Protein AF-A0A432Q705-F1 (afdb_monomer_lite)

Secondary structure (DSSP, 8-state):
-HHHHHHHT--S-TTTEEEEEETTEEEEEE--S-HHHHHHHHHHHHHHHHHHHHHHHHHHHHHHHHHHHHTT-

Radius of gyration: 16.51 Å; chains: 1; bounding box: 47×20×39 Å

Sequence (73 aa):
MAEIIAKALRVDDPEWCESRSEGEKLKVRIETKKVESLISACEDYFRTLRVALEVICLDKHLNYRGQLNEDLL

pLDDT: mean 78.75, std 13.74, range [46.81, 94.44]

Foldseek 3Di:
DLQVLQVVPPDPDVPAKHWDDDDPDIDIDGDDPDPVVVVVVVVVSVVSVVVVVVVVVVVVVVVVVVVVVVVVD

Structure (mmCIF, N/CA/C/O backbone):
data_AF-A0A432Q705-F1
#
_entry.id   AF-A0A432Q705-F1
#
loop_
_atom_site.group_PDB
_atom_site.id
_atom_site.type_symbol
_atom_site.label_atom_id
_atom_site.label_alt_id
_atom_site.label_comp_id
_atom_site.label_asym_id
_atom_site.label_entity_id
_atom_site.label_seq_id
_atom_site.pdbx_PDB_ins_code
_atom_site.Cartn_x
_atom_site.Cartn_y
_atom_site.Cartn_z
_atom_site.occupancy
_atom_site.B_iso_or_equiv
_atom_site.auth_seq_id
_atom_site.auth_comp_id
_atom_site.auth_asym_id
_atom_site.auth_atom_id
_atom_site.pdbx_PDB_model_num
ATOM 1 N N . MET A 1 1 ? -5.539 1.173 14.444 1.00 76.25 1 MET A N 1
ATOM 2 C CA . MET A 1 1 ? -5.934 1.641 13.091 1.00 76.25 1 MET A CA 1
ATOM 3 C C . MET A 1 1 ? -4.928 1.207 12.030 1.00 76.25 1 MET A C 1
ATOM 5 O O . MET A 1 1 ? -5.337 0.542 11.089 1.00 76.25 1 MET A O 1
ATOM 9 N N . ALA A 1 2 ? -3.629 1.482 12.213 1.00 79.12 2 ALA A N 1
ATOM 10 C CA . ALA A 1 2 ? -2.579 1.007 11.305 1.00 79.12 2 ALA A CA 1
ATOM 11 C C . ALA A 1 2 ? -2.594 -0.519 11.087 1.00 79.12 2 ALA A C 1
ATOM 13 O O . ALA A 1 2 ? -2.452 -0.961 9.956 1.00 79.12 2 ALA A O 1
ATOM 14 N N . GLU A 1 3 ? -2.840 -1.318 12.132 1.00 83.12 3 GLU A N 1
ATOM 15 C CA . GLU A 1 3 ? -2.958 -2.784 12.021 1.00 83.12 3 GLU A CA 1
ATOM 16 C C . GLU A 1 3 ? -4.120 -3.231 11.119 1.00 83.12 3 GLU A C 1
ATOM 18 O O . GLU A 1 3 ? -3.950 -4.112 10.280 1.00 83.12 3 GLU A O 1
ATOM 23 N N . ILE A 1 4 ? -5.293 -2.605 11.259 1.00 83.56 4 ILE A N 1
ATOM 24 C CA . ILE A 1 4 ? -6.484 -2.921 10.453 1.00 83.56 4 ILE A CA 1
ATOM 25 C C . ILE A 1 4 ? -6.198 -2.614 8.984 1.00 83.56 4 ILE A C 1
ATOM 27 O O . ILE A 1 4 ? -6.428 -3.452 8.117 1.00 83.56 4 ILE A O 1
ATOM 31 N N . ILE A 1 5 ? -5.631 -1.434 8.722 1.00 84.25 5 ILE A N 1
ATOM 32 C CA . ILE A 1 5 ? -5.261 -1.003 7.375 1.00 84.25 5 ILE A CA 1
ATOM 33 C C . ILE A 1 5 ? -4.185 -1.929 6.789 1.00 84.25 5 ILE A C 1
ATOM 35 O O . ILE A 1 5 ? -4.322 -2.351 5.650 1.00 84.25 5 ILE A O 1
ATOM 39 N N . ALA A 1 6 ? -3.163 -2.313 7.563 1.00 84.94 6 ALA A N 1
ATOM 40 C CA . ALA A 1 6 ? -2.111 -3.231 7.118 1.00 84.94 6 ALA A CA 1
ATOM 41 C C . ALA A 1 6 ? -2.652 -4.621 6.744 1.00 84.94 6 ALA A C 1
ATOM 43 O O . ALA A 1 6 ? -2.201 -5.204 5.764 1.00 84.94 6 ALA A O 1
ATOM 44 N N . LYS A 1 7 ? -3.628 -5.145 7.500 1.00 80.38 7 LYS A N 1
ATOM 45 C CA . LYS A 1 7 ? -4.297 -6.418 7.184 1.00 80.38 7 LYS A CA 1
ATOM 46 C C . LYS A 1 7 ? -5.192 -6.311 5.948 1.00 80.38 7 LYS A C 1
ATOM 48 O O . LYS A 1 7 ? -5.258 -7.261 5.176 1.00 80.38 7 LYS A O 1
ATOM 53 N N . ALA A 1 8 ? -5.870 -5.178 5.765 1.00 81.19 8 ALA A N 1
ATOM 54 C CA . ALA A 1 8 ? -6.741 -4.933 4.615 1.00 81.19 8 ALA A CA 1
ATOM 55 C C . ALA A 1 8 ? -5.958 -4.664 3.317 1.00 81.19 8 ALA A C 1
ATOM 57 O O . ALA A 1 8 ? -6.422 -5.015 2.241 1.00 81.19 8 ALA A O 1
ATOM 58 N N . LEU A 1 9 ? -4.759 -4.088 3.425 1.00 77.38 9 LEU A N 1
ATOM 59 C CA . LEU A 1 9 ? -3.831 -3.812 2.322 1.00 77.38 9 LEU A CA 1
ATOM 60 C C . LEU A 1 9 ? -3.101 -5.044 1.789 1.00 77.38 9 LEU A C 1
ATOM 62 O O . LEU A 1 9 ? -2.172 -4.874 1.006 1.00 77.38 9 LEU A O 1
ATOM 66 N N . ARG A 1 10 ? -3.464 -6.255 2.226 1.00 63.12 10 ARG A N 1
ATOM 67 C CA . ARG A 1 10 ? -2.784 -7.487 1.830 1.00 63.12 10 ARG A CA 1
ATOM 68 C C . ARG A 1 10 ? -2.819 -7.619 0.308 1.00 63.12 10 ARG A C 1
ATOM 70 O O . ARG A 1 10 ? -3.829 -8.016 -0.260 1.00 63.12 10 ARG A O 1
ATOM 77 N N . VAL A 1 11 ? -1.710 -7.243 -0.318 1.00 62.47 11 VAL A N 1
ATOM 78 C CA . VAL A 1 11 ? -1.549 -7.275 -1.765 1.00 62.47 11 VAL A CA 1
ATOM 79 C C . VAL A 1 11 ? -1.445 -8.730 -2.184 1.00 62.47 11 VAL A C 1
ATOM 81 O O . VAL A 1 11 ? -0.860 -9.544 -1.465 1.00 62.47 11 VAL A O 1
ATOM 84 N N . ASP A 1 12 ? -2.032 -9.047 -3.331 1.00 56.75 12 ASP A N 1
ATOM 85 C CA . ASP A 1 12 ? -2.133 -10.409 -3.853 1.00 56.75 12 ASP A CA 1
ATOM 86 C C . ASP A 1 12 ? -0.769 -11.083 -4.086 1.00 56.75 12 ASP A C 1
ATOM 88 O O . ASP A 1 12 ? -0.716 -12.298 -4.270 1.00 56.75 12 ASP A O 1
ATOM 92 N N . ASP A 1 13 ? 0.336 -10.330 -4.025 1.00 61.16 13 ASP A N 1
ATOM 93 C CA . ASP A 1 13 ? 1.629 -10.787 -4.507 1.00 61.16 13 ASP A CA 1
ATOM 94 C C . ASP A 1 13 ? 2.811 -10.347 -3.590 1.00 61.16 13 ASP A C 1
ATOM 96 O O . ASP A 1 13 ? 3.355 -9.242 -3.702 1.00 61.16 13 ASP A O 1
ATOM 100 N N . PRO A 1 14 ? 3.201 -11.193 -2.612 1.00 63.81 14 PRO A N 1
ATOM 101 C CA . PRO A 1 14 ? 4.095 -10.827 -1.505 1.00 63.81 14 PRO A CA 1
ATOM 102 C C . PRO A 1 14 ? 5.593 -10.741 -1.856 1.00 63.81 14 PRO A C 1
ATOM 104 O O . PRO A 1 14 ? 6.389 -10.347 -1.008 1.00 63.81 14 PRO A O 1
ATOM 107 N N . GLU A 1 15 ? 6.009 -11.102 -3.074 1.00 69.81 15 GLU A N 1
ATOM 108 C CA . GLU A 1 15 ? 7.427 -11.056 -3.498 1.00 69.81 15 GLU A CA 1
ATOM 109 C C . GLU A 1 15 ? 7.961 -9.634 -3.781 1.00 69.81 15 GLU A C 1
ATOM 111 O O . GLU A 1 15 ? 9.167 -9.415 -3.835 1.00 69.81 15 GLU A O 1
ATOM 116 N N . TRP A 1 16 ? 7.073 -8.664 -3.983 1.00 77.75 16 TRP A N 1
ATOM 117 C CA . TRP A 1 16 ? 7.370 -7.368 -4.597 1.00 77.75 16 TRP A CA 1
ATOM 118 C C . TRP A 1 16 ? 6.816 -6.223 -3.758 1.00 77.75 16 TRP A C 1
ATOM 120 O O . TRP A 1 16 ? 7.248 -5.074 -3.899 1.00 77.75 16 TRP A O 1
ATOM 130 N N . CYS A 1 17 ? 5.905 -6.534 -2.836 1.00 80.62 17 CYS A N 1
ATOM 131 C CA . CYS A 1 17 ? 5.325 -5.563 -1.940 1.00 80.62 17 CYS A CA 1
ATOM 132 C C . CYS A 1 17 ? 4.881 -6.197 -0.609 1.00 80.62 17 CYS A C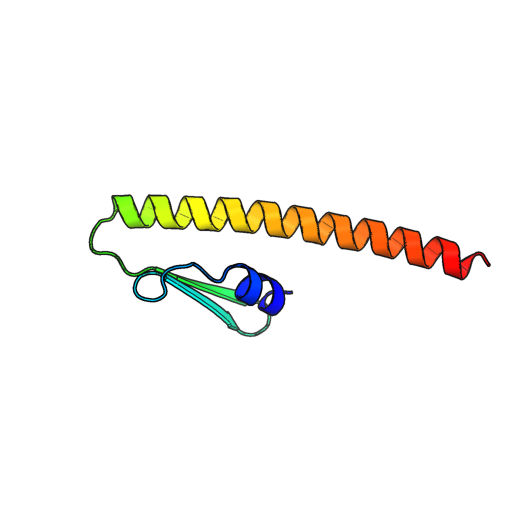 1
ATOM 134 O O . CYS A 1 17 ? 4.297 -7.276 -0.560 1.00 80.62 17 CYS A O 1
ATOM 136 N N . GLU A 1 18 ? 5.182 -5.518 0.497 1.00 86.31 18 GLU A N 1
ATOM 137 C CA . GLU A 1 18 ? 4.852 -5.953 1.857 1.00 86.31 18 GLU A CA 1
ATOM 138 C C . GLU A 1 18 ? 4.281 -4.762 2.632 1.00 86.31 18 GLU A C 1
ATOM 140 O O . GLU A 1 18 ? 4.851 -3.668 2.617 1.00 86.31 18 GLU A O 1
ATOM 145 N N . SER A 1 19 ? 3.182 -4.967 3.360 1.00 87.06 19 SER A N 1
ATOM 146 C CA . SER A 1 19 ? 2.622 -3.973 4.278 1.00 87.06 19 SER A CA 1
ATOM 147 C C . SER A 1 19 ? 2.530 -4.526 5.692 1.00 87.06 19 SER A C 1
ATOM 149 O O . SER A 1 19 ? 1.971 -5.599 5.915 1.00 87.06 19 SER A O 1
ATOM 151 N N . ARG A 1 20 ? 3.018 -3.763 6.669 1.00 89.00 20 ARG A N 1
ATOM 152 C CA . ARG A 1 20 ? 2.950 -4.126 8.088 1.00 89.00 20 ARG A CA 1
ATOM 153 C C . ARG A 1 20 ? 2.696 -2.915 8.969 1.00 89.00 20 ARG A C 1
ATOM 155 O O . ARG A 1 20 ? 3.052 -1.788 8.625 1.00 89.00 20 ARG A O 1
ATOM 162 N N . SER A 1 21 ? 2.108 -3.149 10.134 1.00 90.38 21 SER A N 1
ATOM 163 C CA . SER A 1 21 ? 1.954 -2.125 11.167 1.00 90.38 21 SER A CA 1
ATOM 164 C C . SER A 1 21 ? 3.116 -2.158 12.153 1.00 90.38 21 SER A C 1
ATOM 166 O O . SER A 1 21 ? 3.511 -3.224 12.616 1.00 90.38 21 SER A O 1
ATOM 168 N N . GLU A 1 22 ? 3.616 -0.985 12.524 1.00 90.81 22 GLU A N 1
ATOM 169 C CA . GLU A 1 22 ? 4.600 -0.799 13.587 1.00 90.81 22 GLU A CA 1
ATOM 170 C C . GLU A 1 22 ? 4.079 0.291 14.532 1.00 90.81 22 GLU A C 1
ATOM 172 O O . GLU A 1 22 ? 4.240 1.489 14.286 1.00 90.81 22 GLU A O 1
ATOM 177 N N . GLY A 1 23 ? 3.359 -0.133 15.576 1.00 88.69 23 GLY A N 1
ATOM 178 C CA . GLY A 1 23 ? 2.602 0.768 16.447 1.00 88.69 23 GLY A CA 1
ATOM 179 C C . GLY A 1 23 ? 1.520 1.523 15.671 1.00 88.69 23 GLY A C 1
ATOM 180 O O . GLY A 1 23 ? 0.652 0.922 15.039 1.00 88.69 23 GLY A O 1
ATOM 181 N N . GLU A 1 24 ? 1.588 2.854 15.695 1.00 87.56 24 GLU A N 1
ATOM 182 C CA . GLU A 1 24 ? 0.658 3.730 14.966 1.00 87.56 24 GLU A CA 1
ATOM 183 C C . GLU A 1 24 ? 1.056 3.976 13.504 1.00 87.56 24 GLU A C 1
ATOM 185 O O . GLU A 1 24 ? 0.326 4.635 12.765 1.00 87.56 24 GLU A O 1
ATOM 190 N N . LYS A 1 25 ? 2.201 3.445 13.059 1.00 88.25 25 LYS A N 1
ATOM 191 C CA . LYS A 1 25 ? 2.706 3.651 11.701 1.00 88.25 25 LYS A CA 1
ATOM 192 C C . LYS A 1 25 ? 2.361 2.466 10.811 1.00 88.25 25 LYS A C 1
ATOM 194 O O . LYS A 1 25 ? 2.531 1.310 11.196 1.00 88.25 25 LYS A O 1
ATOM 199 N N . LEU A 1 26 ? 1.942 2.764 9.587 1.00 89.00 26 LEU A N 1
ATOM 200 C CA . LEU A 1 26 ? 1.909 1.795 8.500 1.00 89.00 26 LEU A CA 1
ATOM 201 C C . LEU A 1 26 ? 3.245 1.862 7.755 1.00 89.00 26 LEU A C 1
ATOM 203 O O . LEU A 1 26 ? 3.639 2.931 7.291 1.00 89.00 26 LEU A O 1
ATOM 207 N N . LYS A 1 27 ? 3.941 0.730 7.645 1.00 91.06 27 LYS A N 1
ATOM 208 C CA . LYS A 1 27 ? 5.140 0.592 6.818 1.00 91.06 27 LYS A CA 1
ATOM 209 C C . LYS A 1 27 ? 4.799 -0.233 5.588 1.00 91.06 27 LYS A C 1
ATOM 211 O O . LYS A 1 27 ? 4.268 -1.334 5.715 1.00 91.06 27 LYS A O 1
ATOM 216 N N . VAL A 1 28 ? 5.141 0.304 4.424 1.00 89.44 28 VAL A N 1
ATOM 217 C CA . VAL A 1 28 ? 5.030 -0.376 3.136 1.00 89.44 28 VAL A CA 1
ATOM 218 C C . VAL A 1 28 ? 6.433 -0.487 2.555 1.00 89.44 28 VAL A C 1
ATOM 220 O O . VAL A 1 28 ? 7.175 0.496 2.532 1.00 89.44 28 VAL A O 1
ATOM 223 N N . ARG A 1 29 ? 6.812 -1.690 2.135 1.00 90.06 29 ARG A N 1
ATOM 224 C CA . ARG A 1 29 ? 8.048 -1.964 1.407 1.00 90.06 29 ARG A CA 1
ATOM 225 C C . ARG A 1 29 ? 7.676 -2.363 -0.012 1.00 90.06 29 ARG A C 1
ATOM 227 O O . ARG A 1 29 ? 6.793 -3.191 -0.193 1.00 90.06 29 ARG A O 1
ATOM 234 N N . ILE A 1 30 ? 8.362 -1.779 -0.988 1.00 90.19 30 ILE A N 1
ATOM 235 C CA . ILE A 1 30 ? 8.194 -2.079 -2.409 1.00 90.19 30 ILE A CA 1
ATOM 236 C C . ILE A 1 30 ? 9.584 -2.376 -2.963 1.00 90.19 30 ILE A C 1
ATOM 238 O O . ILE A 1 30 ? 10.485 -1.545 -2.831 1.00 90.19 30 ILE A O 1
ATOM 242 N N . GLU A 1 31 ? 9.764 -3.549 -3.559 1.00 91.19 31 GLU A N 1
ATOM 243 C CA . GLU A 1 31 ? 11.018 -3.952 -4.191 1.00 91.19 31 GLU A CA 1
ATOM 244 C C . GLU A 1 31 ? 10.782 -4.159 -5.687 1.00 91.19 31 GLU A C 1
ATOM 246 O O . GLU A 1 31 ? 9.972 -4.977 -6.111 1.00 91.19 31 GLU A O 1
ATOM 251 N N . THR A 1 32 ? 11.475 -3.378 -6.515 1.00 90.00 32 THR A N 1
ATOM 252 C CA . THR A 1 32 ? 11.343 -3.457 -7.971 1.00 90.00 32 THR A CA 1
ATOM 253 C C . THR A 1 32 ? 12.628 -3.042 -8.673 1.00 90.00 32 THR A C 1
ATOM 255 O O . THR A 1 32 ? 13.421 -2.255 -8.159 1.00 90.00 32 THR A O 1
ATOM 258 N N . LYS A 1 33 ? 12.831 -3.575 -9.882 1.00 92.31 33 LYS A N 1
ATOM 259 C CA . LYS A 1 33 ? 13.975 -3.264 -10.753 1.00 92.31 33 LYS A CA 1
ATOM 260 C C . LYS A 1 33 ? 13.742 -2.034 -11.636 1.00 92.31 33 LYS A C 1
ATOM 262 O O . LYS A 1 33 ? 14.685 -1.565 -12.267 1.00 92.31 33 LYS A 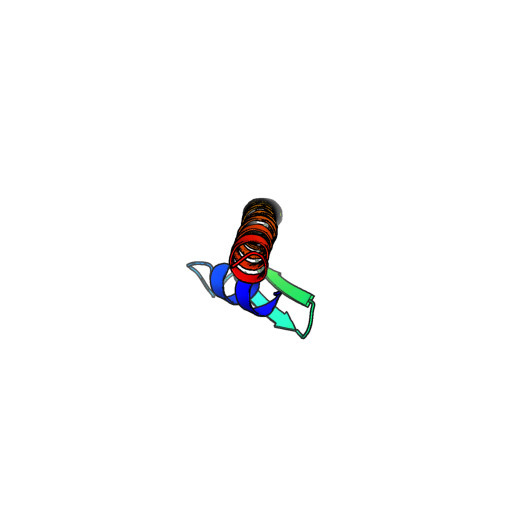O 1
ATOM 267 N N . LYS A 1 34 ? 12.502 -1.540 -11.731 1.00 94.44 34 LYS A N 1
ATOM 268 C CA . LYS A 1 34 ? 12.116 -0.432 -12.616 1.00 94.44 34 LYS A CA 1
ATOM 269 C C . LYS A 1 34 ? 11.489 0.701 -11.816 1.00 94.44 34 LYS A C 1
ATOM 271 O O . LYS A 1 34 ? 10.538 0.484 -11.070 1.00 94.44 34 LYS A O 1
ATOM 276 N N . VAL A 1 35 ? 11.981 1.919 -12.038 1.00 93.69 35 VAL A N 1
ATOM 277 C CA . VAL A 1 35 ? 11.460 3.133 -11.387 1.00 93.69 35 VAL A CA 1
ATOM 278 C C . VAL A 1 35 ? 9.993 3.376 -11.746 1.00 93.69 35 VAL A C 1
ATOM 280 O O . VAL A 1 35 ? 9.205 3.706 -10.872 1.00 93.69 35 VAL A O 1
ATOM 283 N N . GLU A 1 36 ? 9.601 3.146 -12.999 1.00 94.44 36 GLU A N 1
ATOM 284 C CA . GLU A 1 36 ? 8.206 3.289 -13.442 1.00 94.44 36 GLU A CA 1
ATOM 285 C C . GLU A 1 36 ? 7.258 2.403 -12.625 1.00 94.44 36 GLU A C 1
ATOM 287 O O . GLU A 1 36 ? 6.242 2.873 -12.126 1.00 94.44 36 GLU A O 1
ATOM 292 N N . SER A 1 37 ? 7.640 1.143 -12.393 1.00 90.25 37 SER A N 1
ATOM 293 C CA . SER A 1 37 ? 6.858 0.214 -11.572 1.00 90.25 37 SER A CA 1
ATOM 294 C C . SER A 1 37 ? 6.780 0.646 -10.107 1.00 90.25 37 SER A C 1
ATOM 296 O O . SER A 1 37 ? 5.758 0.419 -9.467 1.00 90.25 37 SER A O 1
ATOM 298 N N . LEU A 1 38 ? 7.831 1.279 -9.571 1.00 91.25 38 LEU A N 1
ATOM 299 C CA . LEU A 1 38 ? 7.806 1.838 -8.216 1.00 91.25 38 LEU A CA 1
ATOM 300 C C . LEU A 1 38 ? 6.787 2.975 -8.116 1.00 91.25 38 LEU A C 1
ATOM 302 O O . LEU A 1 38 ? 6.026 3.028 -7.155 1.00 91.25 38 LEU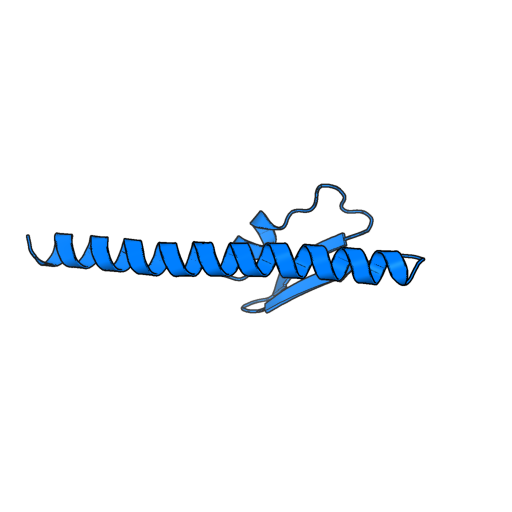 A O 1
ATOM 306 N N . ILE A 1 39 ? 6.770 3.871 -9.108 1.00 93.12 39 ILE A N 1
ATOM 307 C CA . ILE A 1 39 ? 5.830 4.995 -9.156 1.00 93.12 39 ILE A CA 1
ATOM 308 C C . ILE A 1 39 ? 4.396 4.466 -9.209 1.00 93.12 39 ILE A C 1
ATOM 310 O O . ILE A 1 39 ? 3.585 4.868 -8.379 1.00 93.12 39 ILE A O 1
ATOM 314 N N . SER A 1 40 ? 4.108 3.516 -10.105 1.00 90.31 40 SER A N 1
ATOM 315 C CA . SER A 1 40 ? 2.775 2.908 -10.208 1.00 90.31 40 SER A CA 1
ATOM 316 C C . SER A 1 40 ? 2.340 2.244 -8.900 1.00 90.31 40 SER A C 1
ATOM 318 O O . SER A 1 40 ? 1.251 2.522 -8.407 1.00 90.31 40 SER A O 1
ATOM 320 N N . ALA A 1 41 ? 3.214 1.447 -8.277 1.00 88.62 41 ALA A N 1
ATOM 321 C CA . ALA A 1 41 ? 2.901 0.805 -7.002 1.00 88.62 41 ALA A CA 1
ATOM 322 C C . ALA A 1 41 ? 2.609 1.837 -5.898 1.00 88.62 41 ALA A C 1
ATOM 324 O O . ALA A 1 41 ? 1.652 1.687 -5.140 1.00 88.62 41 ALA A O 1
ATOM 325 N N . CYS A 1 42 ? 3.392 2.917 -5.819 1.00 89.94 42 CYS A N 1
ATOM 326 C CA . CYS A 1 42 ? 3.134 4.007 -4.880 1.00 89.94 42 CYS A CA 1
ATOM 327 C C . CYS A 1 42 ? 1.763 4.659 -5.115 1.00 89.94 42 CYS A C 1
ATOM 329 O O . CYS A 1 42 ? 1.026 4.875 -4.153 1.00 89.94 42 CYS A O 1
ATOM 331 N N . GLU A 1 43 ? 1.405 4.964 -6.364 1.00 92.31 43 GLU A N 1
ATOM 332 C CA . GLU A 1 43 ? 0.102 5.553 -6.700 1.00 92.31 43 GLU A CA 1
ATOM 333 C C . GLU A 1 43 ? -1.065 4.650 -6.283 1.00 92.31 43 GLU A C 1
ATOM 335 O O . GLU A 1 43 ? -2.034 5.134 -5.686 1.00 92.31 43 GLU A O 1
ATOM 340 N N . ASP A 1 44 ? -0.949 3.343 -6.518 1.00 88.31 44 ASP A N 1
ATOM 341 C CA . ASP A 1 44 ? -1.962 2.356 -6.137 1.00 88.31 44 ASP A CA 1
ATOM 342 C C . ASP A 1 44 ? -2.118 2.258 -4.614 1.00 88.31 44 ASP A C 1
ATOM 344 O O . ASP A 1 44 ? -3.241 2.285 -4.090 1.00 88.31 44 ASP A O 1
ATOM 348 N N . TYR A 1 45 ? -1.002 2.237 -3.877 1.00 88.31 45 TYR A N 1
ATOM 349 C CA . TYR A 1 45 ? -1.020 2.278 -2.415 1.00 88.31 45 TYR A CA 1
ATOM 350 C C . TYR A 1 45 ? -1.676 3.555 -1.890 1.00 88.31 45 TYR A C 1
ATOM 352 O O . TYR A 1 45 ? -2.539 3.481 -1.013 1.00 88.31 45 TYR A O 1
ATOM 360 N N . PHE A 1 46 ? -1.322 4.726 -2.425 1.00 90.38 46 PHE A N 1
ATOM 361 C CA . PHE A 1 46 ? -1.913 5.993 -1.989 1.00 90.38 46 PHE A CA 1
ATOM 362 C C . PHE A 1 46 ? -3.408 6.074 -2.293 1.00 90.38 46 PHE A C 1
ATOM 364 O O . PHE A 1 46 ? -4.179 6.531 -1.446 1.00 90.38 46 PHE A O 1
ATOM 371 N N . ARG A 1 47 ? -3.838 5.600 -3.467 1.00 89.31 47 ARG A N 1
ATOM 372 C CA . ARG A 1 47 ? -5.257 5.544 -3.830 1.00 89.31 47 ARG A CA 1
ATOM 373 C C . ARG A 1 47 ? -6.030 4.652 -2.861 1.00 89.31 47 ARG A C 1
ATOM 375 O O . ARG A 1 47 ? -7.058 5.073 -2.334 1.00 89.31 47 ARG A O 1
ATOM 382 N N . THR A 1 48 ? -5.504 3.464 -2.580 1.00 87.81 48 THR A N 1
ATOM 383 C CA . THR A 1 48 ? -6.124 2.503 -1.658 1.00 87.81 48 THR A CA 1
ATOM 384 C C . THR A 1 48 ? -6.192 3.057 -0.236 1.00 87.81 48 THR A C 1
ATOM 386 O O . THR A 1 48 ? -7.236 2.998 0.412 1.00 87.81 48 THR A O 1
ATOM 389 N N . LEU A 1 49 ? -5.106 3.673 0.237 1.00 88.06 49 LEU A N 1
ATOM 390 C CA . LEU A 1 49 ? -5.043 4.301 1.556 1.00 88.06 49 LEU A CA 1
ATOM 391 C C . LEU A 1 49 ? -6.046 5.436 1.713 1.00 88.06 49 LEU A C 1
ATOM 393 O O . LEU A 1 49 ? -6.684 5.545 2.757 1.00 88.06 49 LEU A O 1
ATOM 397 N N . ARG A 1 50 ? -6.207 6.267 0.682 1.00 89.06 50 ARG A N 1
ATOM 398 C CA . ARG A 1 50 ? -7.184 7.353 0.700 1.00 89.06 50 ARG A CA 1
ATOM 399 C C . ARG A 1 50 ? -8.604 6.817 0.877 1.00 89.06 50 ARG A C 1
ATOM 401 O O . ARG A 1 50 ? -9.316 7.296 1.753 1.00 89.06 50 ARG A O 1
ATOM 408 N N . VAL A 1 51 ? -8.984 5.797 0.108 1.00 87.56 51 VAL A N 1
ATOM 409 C CA . VAL A 1 51 ? -10.306 5.163 0.233 1.00 87.56 51 VAL A CA 1
ATOM 410 C C . VAL A 1 51 ? -10.479 4.536 1.617 1.00 87.56 51 VAL A C 1
ATOM 412 O O . VAL A 1 51 ? -11.500 4.749 2.265 1.00 87.56 51 VAL A O 1
ATOM 415 N N . ALA A 1 52 ? -9.467 3.820 2.116 1.00 85.75 52 ALA A N 1
ATOM 416 C CA 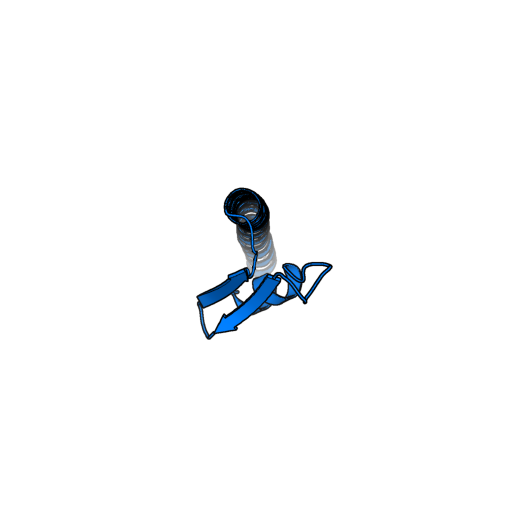. ALA A 1 52 ? -9.512 3.224 3.449 1.00 85.75 52 ALA A CA 1
ATOM 417 C C . ALA A 1 52 ? -9.729 4.281 4.547 1.00 85.75 52 ALA A C 1
ATOM 419 O O . ALA A 1 52 ? -10.520 4.069 5.465 1.00 85.75 52 ALA A O 1
ATOM 420 N N . LEU A 1 53 ? -9.068 5.438 4.446 1.00 85.19 53 LEU A N 1
ATOM 421 C CA . LEU A 1 53 ? -9.247 6.546 5.384 1.00 85.19 53 LEU A CA 1
ATOM 422 C C . LEU A 1 53 ? -10.648 7.161 5.306 1.00 85.19 53 LEU A C 1
ATOM 424 O O . LEU A 1 53 ? -11.232 7.439 6.351 1.00 85.19 53 LEU A O 1
ATOM 428 N N . GLU A 1 54 ? -11.196 7.350 4.104 1.00 86.12 54 GLU A N 1
ATOM 429 C CA . GLU A 1 54 ? -12.560 7.858 3.911 1.00 86.12 54 GLU A CA 1
ATOM 430 C C . GLU A 1 54 ? -13.599 6.905 4.527 1.00 86.12 54 GLU A C 1
ATOM 432 O O . GLU A 1 54 ? -14.469 7.347 5.279 1.00 86.12 54 GLU A O 1
ATOM 437 N N . VAL A 1 55 ? -13.457 5.594 4.305 1.00 84.69 55 VAL A N 1
ATOM 438 C CA . VAL A 1 55 ? -14.337 4.568 4.891 1.00 84.69 55 VAL A CA 1
ATOM 439 C C . VAL A 1 55 ? -14.241 4.552 6.417 1.00 84.69 55 VAL A C 1
ATOM 441 O O . VAL A 1 55 ? -15.267 4.545 7.093 1.00 84.69 55 VAL A O 1
ATOM 444 N N . ILE A 1 56 ? -13.032 4.600 6.984 1.00 80.94 56 ILE A N 1
ATOM 445 C CA . ILE A 1 56 ? -12.858 4.623 8.445 1.00 80.94 56 ILE A CA 1
ATOM 446 C C . ILE A 1 56 ? -13.410 5.923 9.050 1.00 80.94 56 ILE A C 1
ATOM 448 O O . IL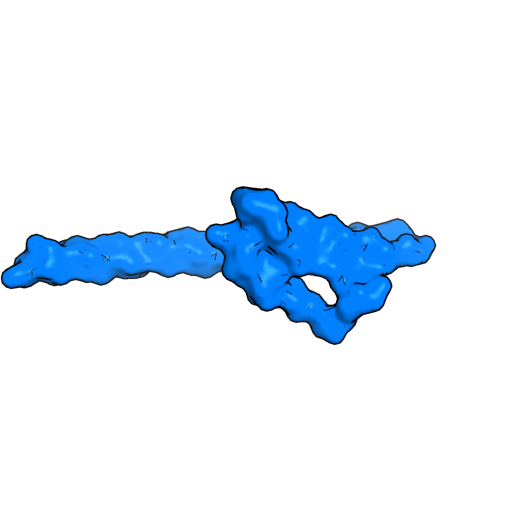E A 1 56 ? -13.967 5.913 10.147 1.00 80.94 56 ILE A O 1
ATOM 452 N N . CYS A 1 57 ? -13.263 7.055 8.359 1.00 76.25 57 CYS A N 1
ATOM 453 C CA . CYS A 1 57 ? -13.839 8.323 8.799 1.00 76.25 57 CYS A CA 1
ATOM 454 C C . CYS A 1 57 ? -15.376 8.253 8.836 1.00 76.25 57 CYS A C 1
ATOM 456 O O . CYS A 1 57 ? -15.991 8.661 9.822 1.00 76.25 57 CYS A O 1
ATOM 458 N N . LEU A 1 58 ? -15.991 7.672 7.800 1.00 71.25 58 LEU A N 1
ATOM 459 C CA . LEU A 1 58 ? -17.436 7.440 7.742 1.00 71.25 58 LEU A CA 1
ATOM 460 C C . LEU A 1 58 ? -17.920 6.494 8.846 1.00 71.25 58 LEU A C 1
ATOM 462 O O . LEU A 1 58 ? -18.922 6.797 9.492 1.00 71.25 58 LEU A O 1
ATOM 466 N N . ASP A 1 59 ? -17.201 5.399 9.104 1.00 65.25 59 ASP A N 1
ATOM 467 C CA . ASP A 1 59 ? -17.526 4.457 10.182 1.00 65.25 59 ASP A CA 1
ATOM 468 C C . ASP A 1 59 ? -17.576 5.159 11.544 1.00 65.25 59 ASP A C 1
ATOM 470 O O . ASP A 1 59 ? -18.558 5.027 12.272 1.00 65.25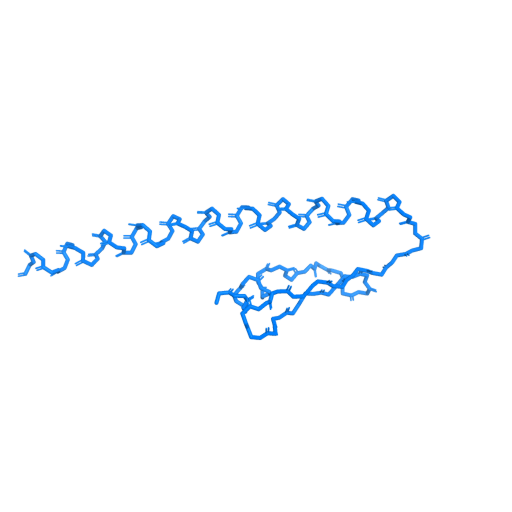 59 ASP A O 1
ATOM 474 N N . LYS A 1 60 ? -16.592 6.015 11.850 1.00 64.06 60 LYS A N 1
ATOM 475 C CA . LYS A 1 60 ? -16.595 6.807 13.091 1.00 64.06 60 LYS A CA 1
ATOM 476 C C . LYS A 1 60 ? -17.811 7.725 13.197 1.00 64.06 60 LYS A C 1
ATOM 478 O O . LYS A 1 60 ? -18.383 7.850 14.277 1.00 64.06 60 LYS A O 1
ATOM 483 N N . HIS A 1 61 ? -18.222 8.356 12.098 1.00 61.97 61 HIS A N 1
ATOM 484 C CA . HIS A 1 61 ? -19.406 9.217 12.084 1.00 61.97 61 HIS A CA 1
ATOM 485 C C . HIS A 1 61 ? -20.719 8.437 12.238 1.00 61.97 61 HIS A C 1
ATOM 487 O O . HIS A 1 61 ? -21.647 8.938 12.876 1.00 61.97 61 HIS A O 1
ATOM 493 N N . LEU A 1 62 ? -20.809 7.225 11.685 1.00 59.03 62 LEU A N 1
ATOM 494 C CA . LEU A 1 62 ? -21.972 6.349 11.839 1.00 59.03 62 LEU A CA 1
ATOM 495 C C . LEU A 1 62 ? -22.052 5.756 13.251 1.00 59.03 62 LEU A C 1
ATOM 497 O O . LEU A 1 62 ? -23.118 5.809 13.859 1.00 59.03 62 LEU A O 1
ATOM 501 N N . ASN A 1 63 ? -20.933 5.287 13.808 1.00 58.50 63 ASN A N 1
ATOM 502 C CA . ASN A 1 63 ? -20.867 4.782 15.183 1.00 58.50 63 ASN A CA 1
ATOM 503 C C . ASN A 1 63 ? -21.207 5.870 16.212 1.00 58.50 63 ASN A C 1
ATOM 505 O O . ASN A 1 63 ? -21.960 5.618 17.149 1.00 58.50 63 ASN A O 1
ATOM 509 N N . TYR A 1 64 ? -20.737 7.105 16.003 1.00 55.41 64 TYR A N 1
ATOM 510 C CA . TYR A 1 64 ? -21.086 8.239 16.865 1.00 55.41 64 TYR A CA 1
ATOM 511 C C . TYR A 1 64 ? -22.592 8.554 16.842 1.00 55.41 64 TYR A C 1
ATOM 513 O O . TYR A 1 64 ? -23.182 8.889 17.866 1.00 55.41 64 TYR A O 1
ATOM 521 N N . ARG A 1 65 ? -23.246 8.409 15.681 1.00 53.44 65 ARG A N 1
ATOM 522 C CA . ARG A 1 65 ? -24.708 8.550 15.568 1.00 53.44 65 ARG A CA 1
ATOM 523 C C . ARG A 1 65 ? -25.472 7.382 16.196 1.00 53.44 65 ARG A C 1
ATOM 525 O O . ARG A 1 65 ? -26.572 7.600 16.687 1.00 53.44 65 ARG A O 1
ATOM 532 N N . GLY A 1 66 ? -24.908 6.176 16.176 1.00 58.44 66 GLY A N 1
ATOM 533 C CA . GLY A 1 66 ? -25.460 5.010 16.869 1.00 58.44 66 GLY A CA 1
ATOM 534 C C . GLY A 1 66 ? -25.483 5.203 18.386 1.00 58.44 66 GLY A C 1
ATOM 535 O O . GLY A 1 66 ? -26.543 5.079 18.987 1.00 58.44 66 GLY A O 1
ATOM 536 N N . GLN A 1 67 ? -24.356 5.617 18.975 1.00 54.38 67 GLN A N 1
ATOM 537 C CA . GLN A 1 67 ? -24.244 5.877 20.418 1.00 54.38 67 GLN A CA 1
ATOM 538 C C . GLN A 1 67 ? -25.182 6.989 20.902 1.00 54.38 67 GLN A C 1
ATOM 540 O O . GLN A 1 67 ? -25.861 6.815 21.905 1.00 54.38 67 GLN A O 1
ATOM 545 N N . LEU A 1 68 ? -25.315 8.091 20.153 1.00 55.75 68 LEU A N 1
ATOM 546 C CA . LEU A 1 68 ? -26.266 9.159 20.499 1.00 55.75 68 LEU A CA 1
ATOM 547 C C . LEU A 1 68 ? -27.725 8.683 20.566 1.00 55.75 68 LEU A C 1
ATOM 549 O O . LEU A 1 68 ? -28.500 9.232 21.341 1.00 55.75 68 LEU A O 1
ATOM 553 N N . ASN A 1 69 ? -28.113 7.699 19.750 1.00 56.88 69 ASN A N 1
ATOM 554 C CA . ASN A 1 69 ? -29.475 7.165 19.768 1.00 56.88 69 ASN A CA 1
ATOM 555 C C . ASN A 1 69 ? -29.706 6.177 20.920 1.00 56.88 69 ASN A C 1
ATOM 557 O O . ASN A 1 69 ? -30.840 6.056 21.372 1.00 56.88 69 ASN A O 1
ATOM 561 N N . GLU A 1 70 ? -28.665 5.486 21.387 1.00 54.56 70 GLU A N 1
ATOM 562 C CA . GLU A 1 70 ? -28.737 4.602 22.558 1.00 54.56 70 GLU A CA 1
ATOM 563 C C . GLU A 1 70 ? -28.681 5.388 23.876 1.00 54.56 70 GLU A C 1
ATOM 565 O O . GLU A 1 70 ? -29.387 5.033 24.809 1.00 54.56 70 GLU A O 1
ATOM 570 N N . ASP A 1 71 ? -27.936 6.497 23.937 1.00 55.00 71 ASP A N 1
ATOM 571 C CA . ASP A 1 71 ? -27.876 7.380 25.115 1.00 55.00 71 ASP A CA 1
ATOM 572 C C . ASP A 1 71 ? -29.155 8.232 25.312 1.00 55.00 71 ASP A C 1
ATOM 574 O O . ASP A 1 71 ? -29.326 8.884 26.345 1.00 55.00 71 ASP A O 1
ATOM 578 N N . LEU A 1 72 ? -30.048 8.266 24.313 1.00 55.25 72 LEU A N 1
ATOM 579 C CA . LEU A 1 72 ? -31.337 8.978 24.333 1.00 55.25 72 LEU A CA 1
ATOM 580 C C . LEU A 1 72 ? -32.551 8.064 24.620 1.00 55.25 72 LEU A C 1
ATOM 582 O O . LEU A 1 72 ? -33.683 8.559 24.601 1.00 55.25 72 LEU A O 1
ATOM 586 N N . LEU A 1 73 ? -32.332 6.768 24.882 1.00 46.81 73 LEU A N 1
ATOM 587 C CA . LEU A 1 73 ? -33.341 5.765 25.271 1.00 46.81 73 LEU A CA 1
ATOM 588 C C . LEU A 1 73 ? -33.161 5.331 26.732 1.00 46.81 73 LEU A C 1
ATOM 590 O O . LEU A 1 73 ? -34.205 5.091 27.382 1.00 46.81 73 LEU A O 1
#